Protein AF-A0A1G6T1I1-F1 (afdb_monomer_lite)

Sequence (77 aa):
MLAKTMERMAYSATPRNLEALRWRMSAATLQTLREISERVIDELDAPRLQDLDPPMFMGIPIEIGELRDGQVELVTL

pLDDT: mean 85.25, std 9.33, range [57.72, 95.94]

Radius of gyration: 11.71 Å; chains: 1; bounding box: 29×24×27 Å

Secondary structure (DSSP, 8-state):
-HHHHHHHHHHHS-GGGGGGEEEEE-HHHHHHHHHHHHH-TT-TTSPPEE--SS-EETTEEEEE-SPPTT-EEEEE-

Foldseek 3Di:
DLQVVVVVVVVVPDPPQLVQKEKEDAPLQVVVLVVVQVVPVPDPPRFHWDVDVQIDTPSHGYDHDPDDRSDMDIDGD

Structure (mmCIF, N/CA/C/O backbone):
data_AF-A0A1G6T1I1-F1
#
_entry.id   AF-A0A1G6T1I1-F1
#
loop_
_atom_site.group_PDB
_atom_site.id
_atom_site.type_symbol
_atom_site.label_atom_id
_atom_site.label_alt_id
_atom_site.label_comp_id
_atom_site.label_asym_id
_atom_site.label_entity_id
_atom_site.label_seq_id
_atom_site.pdbx_PDB_ins_code
_atom_site.Cartn_x
_atom_site.Cartn_y
_atom_site.Cartn_z
_atom_site.occupancy
_atom_site.B_iso_or_equiv
_atom_site.auth_seq_id
_atom_site.auth_comp_id
_atom_site.auth_asym_id
_atom_site.auth_atom_id
_atom_site.pdbx_PDB_model_num
ATOM 1 N N . MET A 1 1 ? 12.114 -0.118 4.072 1.00 80.00 1 MET A N 1
ATOM 2 C CA . MET A 1 1 ? 11.681 -1.537 4.066 1.00 80.00 1 MET A CA 1
ATOM 3 C C . MET A 1 1 ? 10.185 -1.678 3.786 1.00 80.00 1 MET A C 1
ATOM 5 O O . MET A 1 1 ? 9.853 -2.492 2.942 1.00 80.00 1 MET A O 1
ATOM 9 N N . LEU A 1 2 ? 9.314 -0.848 4.380 1.00 86.12 2 LEU A N 1
ATOM 10 C CA . LEU A 1 2 ? 7.855 -0.863 4.165 1.00 86.12 2 LEU A CA 1
ATOM 11 C C . LEU A 1 2 ? 7.411 -0.821 2.687 1.00 86.12 2 LEU A C 1
ATOM 13 O O . LEU A 1 2 ? 6.762 -1.755 2.230 1.00 86.12 2 LEU A O 1
ATOM 17 N N . ALA A 1 3 ? 7.821 0.204 1.927 1.00 86.06 3 ALA A N 1
ATOM 18 C CA . ALA A 1 3 ? 7.443 0.359 0.515 1.00 86.06 3 ALA A CA 1
ATOM 19 C C . ALA A 1 3 ? 7.831 -0.859 -0.349 1.00 86.06 3 ALA A C 1
ATOM 21 O O . ALA A 1 3 ? 7.024 -1.330 -1.141 1.00 86.06 3 ALA A O 1
ATOM 22 N N . LYS A 1 4 ? 9.023 -1.437 -0.126 1.00 87.12 4 LYS A N 1
ATOM 23 C CA . LYS A 1 4 ? 9.473 -2.667 -0.807 1.00 87.12 4 LYS A CA 1
ATOM 24 C C . LYS A 1 4 ? 8.625 -3.887 -0.436 1.00 87.12 4 LYS A C 1
ATOM 26 O O . LYS A 1 4 ? 8.365 -4.736 -1.280 1.00 87.12 4 LYS A O 1
ATOM 31 N N . THR A 1 5 ? 8.199 -4.006 0.821 1.00 89.19 5 THR A N 1
ATOM 32 C CA . THR A 1 5 ? 7.297 -5.090 1.242 1.00 89.19 5 THR A CA 1
ATOM 33 C C . THR A 1 5 ? 5.947 -4.971 0.543 1.00 89.19 5 THR A C 1
ATOM 35 O O . THR A 1 5 ? 5.465 -5.954 -0.015 1.00 89.19 5 THR A O 1
ATOM 38 N N . MET A 1 6 ? 5.373 -3.767 0.520 1.00 90.88 6 MET A N 1
ATOM 39 C CA . MET A 1 6 ? 4.106 -3.496 -0.158 1.00 90.88 6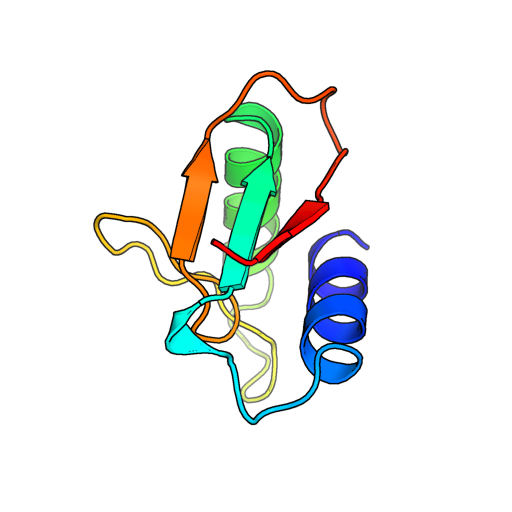 MET A CA 1
ATOM 40 C C . MET A 1 6 ? 4.205 -3.737 -1.665 1.00 90.88 6 MET A C 1
ATOM 42 O O . MET A 1 6 ? 3.356 -4.402 -2.243 1.00 90.88 6 MET A O 1
ATOM 46 N N . GLU A 1 7 ? 5.276 -3.278 -2.305 1.00 88.94 7 GLU A N 1
ATOM 47 C CA . GLU A 1 7 ? 5.545 -3.546 -3.717 1.00 88.94 7 GLU A CA 1
ATOM 48 C C . GLU A 1 7 ? 5.561 -5.055 -4.016 1.00 88.94 7 GLU A C 1
ATOM 50 O O . GLU A 1 7 ? 4.861 -5.524 -4.915 1.00 88.94 7 GLU A O 1
ATOM 55 N N . ARG A 1 8 ? 6.288 -5.846 -3.214 1.00 88.69 8 ARG A N 1
ATOM 56 C CA . ARG A 1 8 ? 6.314 -7.311 -3.364 1.00 88.69 8 ARG A CA 1
ATOM 57 C C . ARG A 1 8 ? 4.932 -7.940 -3.189 1.00 88.69 8 ARG A C 1
ATOM 59 O O . ARG A 1 8 ? 4.597 -8.863 -3.926 1.00 88.69 8 ARG A O 1
ATOM 66 N N . MET A 1 9 ? 4.137 -7.452 -2.236 1.00 90.06 9 MET A N 1
ATOM 67 C CA . MET A 1 9 ? 2.762 -7.912 -2.025 1.00 90.06 9 MET A CA 1
ATOM 68 C C . MET A 1 9 ? 1.870 -7.584 -3.233 1.00 90.06 9 MET A C 1
ATOM 70 O O . MET A 1 9 ? 1.169 -8.472 -3.712 1.00 90.06 9 MET A O 1
ATOM 74 N N . ALA A 1 10 ? 1.956 -6.367 -3.779 1.00 87.88 10 ALA A N 1
ATOM 75 C CA . ALA A 1 10 ? 1.218 -5.961 -4.977 1.00 87.88 10 ALA A CA 1
ATOM 76 C C . ALA A 1 10 ? 1.553 -6.841 -6.186 1.00 87.88 10 ALA A C 1
ATOM 78 O O . ALA A 1 10 ? 0.643 -7.347 -6.832 1.00 87.88 10 ALA A O 1
ATOM 79 N N . TYR A 1 11 ? 2.837 -7.094 -6.459 1.00 86.56 11 TYR A N 1
ATOM 80 C CA . TYR A 1 11 ? 3.232 -7.969 -7.570 1.00 86.56 11 TYR A CA 1
ATOM 81 C C . TYR A 1 11 ? 2.826 -9.434 -7.372 1.00 86.56 11 TYR A C 1
ATOM 83 O O . TYR A 1 11 ? 2.653 -10.160 -8.350 1.00 86.56 11 TYR A O 1
ATOM 91 N N . SER A 1 12 ? 2.681 -9.886 -6.122 1.00 86.94 12 SER A N 1
ATOM 92 C CA . SER A 1 12 ? 2.182 -11.233 -5.824 1.00 86.94 12 SER A CA 1
ATOM 93 C C . SER A 1 12 ? 0.662 -11.363 -5.967 1.00 86.94 12 SER A C 1
ATOM 95 O O . SER A 1 12 ? 0.160 -12.470 -6.164 1.00 86.94 12 SER A O 1
ATOM 97 N N . ALA A 1 13 ? -0.074 -10.249 -5.903 1.00 78.31 13 ALA A N 1
ATOM 98 C CA . ALA A 1 13 ? -1.505 -10.229 -6.153 1.00 78.31 13 ALA A CA 1
ATOM 99 C C . ALA A 1 13 ? -1.762 -10.273 -7.667 1.00 78.31 13 ALA A C 1
ATOM 101 O O . ALA A 1 13 ? -1.206 -9.5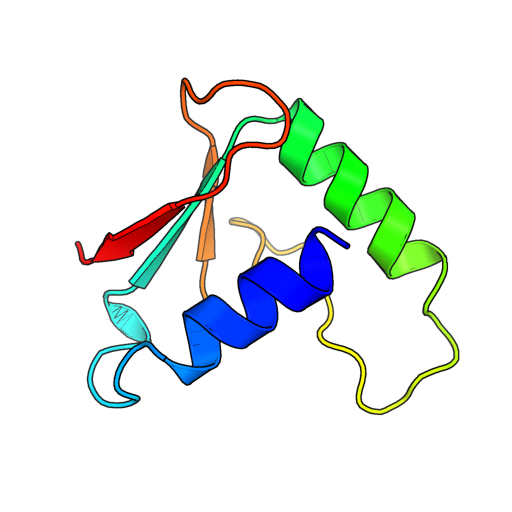05 -8.448 1.00 78.31 13 ALA A O 1
ATOM 102 N N . THR A 1 14 ? -2.582 -11.224 -8.115 1.00 65.94 14 THR A N 1
ATOM 103 C CA . THR A 1 14 ? -2.814 -11.461 -9.545 1.00 65.94 14 THR A CA 1
ATOM 104 C C . THR A 1 14 ? -3.413 -10.211 -10.218 1.00 65.94 14 THR A C 1
ATOM 106 O O . THR A 1 14 ? -4.408 -9.683 -9.720 1.00 65.94 14 THR A O 1
ATOM 109 N N . PRO A 1 15 ? -2.905 -9.762 -11.385 1.00 62.72 15 PRO A N 1
ATOM 110 C CA . PRO A 1 15 ? -3.285 -8.480 -11.998 1.00 62.72 15 PRO A CA 1
ATOM 111 C C . PRO A 1 15 ? -4.748 -8.373 -12.461 1.00 62.72 15 PRO A C 1
ATOM 113 O O . PRO A 1 15 ? -5.179 -7.303 -12.877 1.00 62.72 15 PRO A O 1
ATOM 116 N N . ARG A 1 16 ? -5.540 -9.453 -12.393 1.00 65.44 16 ARG A N 1
ATOM 117 C CA . ARG A 1 16 ? -6.950 -9.443 -12.817 1.00 65.44 16 ARG A CA 1
ATOM 118 C C . ARG A 1 16 ? -7.895 -8.706 -11.863 1.00 65.44 16 ARG A C 1
ATOM 120 O O . ARG A 1 16 ? -8.990 -8.383 -12.299 1.00 65.44 16 ARG A O 1
ATOM 127 N N . ASN A 1 17 ? -7.480 -8.407 -10.627 1.00 69.75 17 ASN A N 1
ATOM 128 C CA . ASN A 1 17 ? -8.368 -7.850 -9.596 1.00 69.75 17 ASN A CA 1
ATOM 129 C C . ASN A 1 17 ? -7.847 -6.557 -8.945 1.00 69.75 17 ASN A C 1
ATOM 131 O O . ASN A 1 17 ? -8.268 -6.246 -7.836 1.00 69.75 17 ASN A O 1
ATOM 135 N N . LEU A 1 18 ? -6.957 -5.792 -9.593 1.00 73.31 18 LEU A N 1
ATOM 136 C CA . LEU A 1 18 ? -6.405 -4.557 -9.000 1.00 73.31 18 LEU A CA 1
ATOM 137 C C . LEU A 1 18 ? -7.499 -3.590 -8.506 1.00 73.31 18 LEU A C 1
ATOM 139 O O . LEU A 1 18 ? -7.345 -2.984 -7.452 1.00 73.31 18 LEU A O 1
ATOM 143 N N . GLU A 1 19 ? -8.634 -3.516 -9.207 1.00 79.88 19 GLU A N 1
ATOM 144 C CA . GLU A 1 19 ? -9.783 -2.680 -8.823 1.00 79.88 19 GLU A CA 1
ATOM 145 C C . GLU A 1 19 ? -10.458 -3.121 -7.511 1.00 79.88 19 GLU A C 1
ATOM 147 O O . GLU A 1 19 ? -11.009 -2.289 -6.784 1.00 79.88 19 GLU A O 1
ATOM 152 N N . ALA A 1 20 ? -10.382 -4.411 -7.176 1.00 87.38 20 ALA A N 1
ATOM 153 C CA . ALA A 1 20 ? -10.930 -4.983 -5.948 1.00 87.38 20 ALA A CA 1
ATOM 154 C C . ALA A 1 20 ? -9.927 -4.969 -4.783 1.00 87.38 20 ALA A C 1
ATOM 156 O O . ALA A 1 20 ? -10.306 -5.270 -3.655 1.00 87.38 20 ALA A O 1
ATOM 157 N N . LEU A 1 21 ? -8.657 -4.626 -5.022 1.00 91.44 21 LEU A N 1
ATOM 158 C CA . LEU A 1 21 ? -7.636 -4.612 -3.978 1.00 91.44 21 LEU A CA 1
ATOM 159 C C . LEU A 1 21 ? -7.661 -3.320 -3.167 1.00 91.44 21 LEU A C 1
ATOM 161 O O . LEU A 1 21 ? -7.865 -2.233 -3.708 1.00 91.44 21 LEU A O 1
ATOM 165 N N . ARG A 1 22 ? -7.379 -3.429 -1.871 1.00 93.25 22 ARG A N 1
ATOM 166 C CA . ARG A 1 22 ? -7.166 -2.298 -0.965 1.00 93.25 22 ARG A CA 1
ATOM 167 C C . ARG A 1 22 ? -5.970 -2.570 -0.067 1.00 93.25 22 ARG A C 1
ATOM 169 O O . ARG A 1 22 ? -5.821 -3.670 0.466 1.00 93.25 22 ARG A O 1
ATOM 176 N N . TRP A 1 23 ? -5.125 -1.565 0.122 1.00 94.69 23 TRP A N 1
ATOM 177 C CA . TRP A 1 23 ? -4.153 -1.570 1.208 1.00 94.69 23 TRP A CA 1
ATOM 178 C C . TRP A 1 23 ? -4.859 -1.207 2.501 1.00 94.69 23 TRP A C 1
ATOM 180 O O . TRP A 1 23 ? -5.565 -0.207 2.537 1.00 94.69 23 TRP A O 1
ATOM 190 N N . ARG A 1 24 ? -4.623 -1.950 3.577 1.00 95.44 24 ARG A N 1
ATOM 191 C CA . ARG A 1 24 ? -5.125 -1.609 4.908 1.00 95.44 24 ARG A CA 1
ATOM 192 C C . ARG A 1 24 ? -3.958 -1.376 5.856 1.00 95.44 24 ARG A C 1
ATOM 194 O O . ARG A 1 24 ? -3.066 -2.220 5.951 1.00 95.44 24 ARG A O 1
ATOM 201 N N . MET A 1 25 ? -3.941 -0.232 6.537 1.00 95.50 25 MET A N 1
ATOM 202 C CA . MET A 1 25 ? -2.876 0.127 7.486 1.00 95.50 25 MET A CA 1
ATOM 203 C C . MET A 1 25 ? -3.333 1.173 8.511 1.00 95.50 25 MET A C 1
ATOM 205 O O . MET A 1 25 ? -4.399 1.769 8.364 1.00 95.50 25 MET A O 1
ATOM 209 N N . SER A 1 26 ? -2.522 1.417 9.545 1.00 95.94 26 SER A N 1
ATOM 210 C CA . SER A 1 26 ? -2.754 2.524 10.484 1.00 95.94 26 SER A CA 1
ATOM 211 C C . SER A 1 26 ? -2.373 3.881 9.873 1.00 95.94 26 SER A C 1
ATOM 213 O O . SER A 1 26 ? -1.541 3.962 8.965 1.00 95.94 26 SER A O 1
ATOM 215 N N . ALA A 1 27 ? -2.921 4.974 10.414 1.00 93.69 27 ALA A N 1
ATOM 216 C CA . ALA A 1 27 ? -2.554 6.333 9.998 1.00 93.69 27 ALA A CA 1
ATOM 217 C C . ALA A 1 27 ? -1.059 6.638 10.213 1.00 93.69 27 ALA A C 1
ATOM 219 O O . ALA A 1 27 ? -0.430 7.269 9.365 1.00 93.69 27 ALA A O 1
ATOM 220 N N . ALA A 1 28 ? -0.463 6.140 11.302 1.00 94.31 28 ALA A N 1
ATOM 221 C CA . ALA A 1 28 ? 0.970 6.293 11.560 1.00 94.31 28 ALA A CA 1
ATOM 222 C C . ALA A 1 28 ? 1.827 5.535 10.529 1.00 94.31 28 ALA A C 1
ATOM 224 O O . ALA A 1 28 ? 2.885 6.009 10.105 1.00 94.31 28 ALA A O 1
ATOM 225 N N . THR A 1 29 ? 1.344 4.381 10.062 1.00 94.25 29 THR A N 1
ATOM 226 C CA . THR A 1 29 ? 2.005 3.611 9.000 1.00 94.25 29 THR A CA 1
ATOM 227 C C . THR A 1 29 ? 1.939 4.342 7.656 1.00 94.25 29 THR A C 1
ATOM 229 O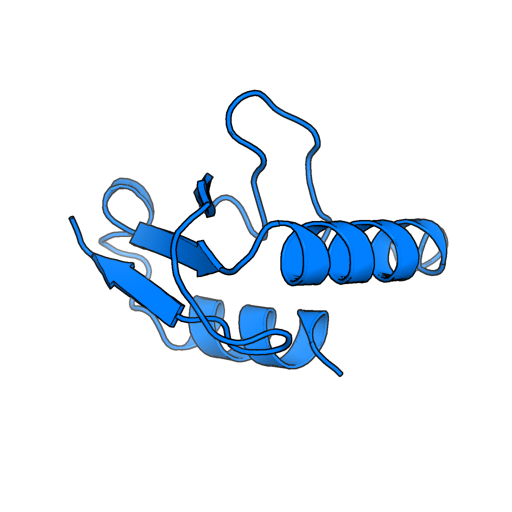 O . THR A 1 29 ? 2.949 4.401 6.953 1.00 94.25 29 THR A O 1
ATOM 232 N N . LEU A 1 30 ? 0.806 4.978 7.330 1.00 93.38 30 LEU A N 1
ATOM 233 C CA . LEU A 1 30 ? 0.693 5.842 6.147 1.00 93.38 30 LEU A CA 1
ATOM 234 C C . LEU A 1 30 ? 1.650 7.041 6.229 1.00 93.38 30 LEU A C 1
ATOM 236 O O . LEU A 1 30 ? 2.325 7.353 5.250 1.00 93.38 30 LEU A O 1
ATOM 240 N N . GLN A 1 31 ? 1.757 7.686 7.393 1.00 92.44 31 GLN A N 1
ATOM 241 C CA . GLN A 1 31 ? 2.692 8.797 7.590 1.00 92.44 31 GLN A CA 1
ATOM 242 C C . GLN A 1 31 ? 4.150 8.360 7.370 1.00 92.44 31 GLN A C 1
ATOM 244 O O . GLN A 1 31 ? 4.903 9.023 6.663 1.00 92.44 31 GLN A O 1
ATOM 249 N N . THR A 1 32 ? 4.521 7.182 7.876 1.00 91.00 32 THR A N 1
ATOM 250 C CA . THR A 1 32 ? 5.846 6.591 7.627 1.00 91.00 32 THR A CA 1
ATOM 251 C C . THR A 1 32 ? 6.085 6.354 6.129 1.00 91.00 32 THR A C 1
ATOM 253 O O . THR A 1 32 ? 7.183 6.580 5.620 1.00 91.00 32 THR A O 1
ATOM 256 N N . LEU A 1 33 ? 5.063 5.900 5.396 1.00 90.00 33 LEU A N 1
ATOM 257 C CA . LEU A 1 33 ? 5.144 5.686 3.949 1.00 90.00 33 LEU A CA 1
ATOM 258 C C . LEU A 1 33 ? 5.317 7.003 3.171 1.00 90.00 33 LEU A C 1
ATOM 260 O O . LEU A 1 33 ? 6.082 7.025 2.203 1.00 90.00 33 LEU A O 1
ATOM 264 N N . ARG A 1 34 ? 4.666 8.092 3.606 1.00 89.56 34 ARG A N 1
ATOM 265 C CA . ARG A 1 34 ? 4.851 9.448 3.052 1.00 89.56 34 ARG A CA 1
ATOM 266 C C . ARG A 1 34 ? 6.296 9.910 3.181 1.00 89.56 34 ARG A C 1
ATOM 268 O O . ARG A 1 34 ? 6.932 10.194 2.172 1.00 89.56 34 ARG A O 1
ATOM 275 N N . GLU A 1 35 ? 6.845 9.856 4.390 1.00 88.69 35 GLU A N 1
ATOM 276 C CA . GLU A 1 35 ? 8.229 10.263 4.670 1.00 88.69 35 GLU A CA 1
ATOM 277 C C . GLU A 1 35 ? 9.256 9.450 3.871 1.00 88.69 35 GLU A C 1
ATOM 279 O O . GLU A 1 35 ? 10.278 9.974 3.429 1.00 88.69 35 GLU A O 1
ATOM 284 N N . ILE A 1 36 ? 8.999 8.153 3.665 1.00 84.00 36 ILE A N 1
ATOM 285 C CA . ILE A 1 36 ? 9.842 7.314 2.805 1.00 84.00 36 ILE A CA 1
ATOM 286 C C . ILE A 1 36 ? 9.738 7.773 1.348 1.00 84.00 36 ILE A C 1
ATOM 288 O O . ILE A 1 36 ? 10.763 7.888 0.684 1.00 84.00 36 ILE A O 1
ATOM 292 N N . SER A 1 37 ? 8.530 8.043 0.854 1.00 80.69 37 SER A N 1
ATOM 293 C CA . SER A 1 37 ? 8.297 8.437 -0.542 1.00 80.69 37 SER A CA 1
ATOM 294 C C . SER A 1 37 ? 8.937 9.792 -0.870 1.00 80.69 37 SER A C 1
ATOM 296 O O . SER A 1 37 ? 9.560 9.936 -1.919 1.00 80.69 37 SER A O 1
ATOM 298 N N . GLU A 1 38 ? 8.879 10.753 0.054 1.00 79.81 38 GLU A N 1
ATOM 299 C CA . GLU A 1 38 ? 9.545 12.061 -0.062 1.00 79.81 38 GLU A CA 1
ATOM 300 C C . GLU A 1 38 ? 11.078 11.965 -0.075 1.00 79.81 38 GLU A C 1
ATOM 302 O O . GLU A 1 38 ? 11.760 12.855 -0.570 1.00 79.81 38 GLU A O 1
ATOM 307 N N . ARG A 1 39 ? 11.657 10.885 0.454 1.00 76.38 39 ARG A N 1
ATOM 308 C CA . ARG A 1 39 ? 13.114 10.676 0.456 1.00 76.38 39 ARG A CA 1
ATOM 309 C C . ARG A 1 39 ? 13.633 9.985 -0.803 1.00 76.38 39 ARG A C 1
ATOM 311 O O . ARG A 1 39 ? 14.841 9.959 -1.008 1.00 76.38 39 ARG A O 1
ATOM 318 N N . VAL A 1 40 ? 12.746 9.425 -1.627 1.00 69.69 40 VAL A N 1
ATOM 319 C CA . VAL A 1 40 ? 13.076 8.608 -2.812 1.00 69.69 40 VAL A CA 1
ATOM 320 C C . VAL A 1 40 ? 12.792 9.382 -4.116 1.00 69.69 40 VAL A C 1
ATOM 322 O O . VAL A 1 40 ? 12.620 8.802 -5.183 1.00 69.69 40 VAL A O 1
ATOM 325 N N . ILE A 1 41 ? 12.767 10.720 -4.054 1.00 57.72 41 ILE A N 1
ATOM 326 C CA . ILE A 1 41 ? 12.390 11.614 -5.171 1.00 57.72 41 ILE A CA 1
ATOM 327 C C . ILE A 1 41 ? 13.188 11.341 -6.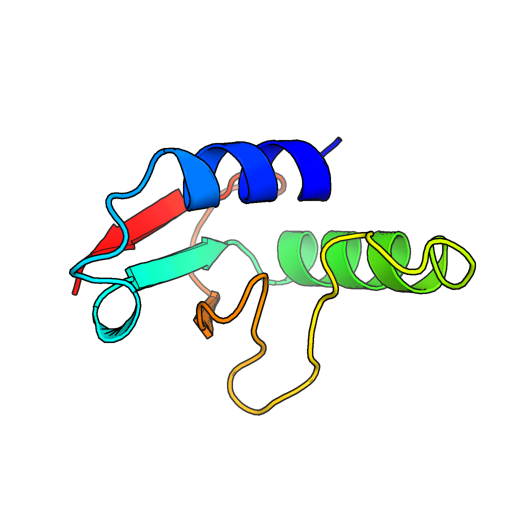467 1.00 57.72 41 ILE A C 1
ATOM 329 O O . ILE A 1 41 ? 12.632 11.513 -7.557 1.00 57.72 41 ILE A O 1
ATOM 333 N N . ASP A 1 42 ? 14.419 10.833 -6.358 1.00 63.84 42 ASP A N 1
ATOM 334 C CA . ASP A 1 42 ? 15.357 10.665 -7.478 1.00 63.84 42 ASP A CA 1
ATOM 335 C C . ASP A 1 42 ? 15.286 9.308 -8.210 1.00 63.84 42 ASP A C 1
ATOM 337 O O . ASP A 1 42 ? 15.941 9.133 -9.239 1.00 63.84 42 ASP A O 1
ATOM 341 N N . GLU A 1 43 ? 14.485 8.344 -7.744 1.00 70.62 43 GLU A N 1
ATOM 342 C CA . GLU A 1 43 ? 14.298 7.069 -8.451 1.00 70.62 43 GLU A CA 1
ATOM 343 C C . GLU A 1 43 ? 13.061 7.146 -9.368 1.00 70.62 43 GLU A C 1
ATOM 345 O O . GLU A 1 43 ? 11.914 7.257 -8.917 1.00 70.62 43 GLU A O 1
ATOM 350 N N . LEU A 1 44 ? 13.295 7.112 -10.687 1.00 62.75 44 LEU A N 1
ATOM 351 C CA . LEU A 1 44 ? 12.240 7.144 -11.714 1.00 62.75 44 LEU A CA 1
ATOM 352 C C . LEU A 1 44 ? 11.296 5.935 -11.618 1.00 62.75 44 LEU A C 1
ATOM 354 O O . LEU A 1 44 ? 10.099 6.088 -11.847 1.00 62.75 44 LEU A O 1
ATOM 358 N N . ASP A 1 45 ? 11.823 4.778 -11.215 1.00 69.31 45 ASP A N 1
ATOM 359 C CA . ASP A 1 45 ? 11.087 3.509 -11.155 1.00 69.31 45 ASP A CA 1
ATOM 360 C C . ASP A 1 45 ? 10.599 3.146 -9.744 1.00 69.31 45 ASP A C 1
ATOM 362 O O . ASP A 1 45 ? 10.022 2.077 -9.540 1.00 69.31 45 ASP A O 1
ATOM 366 N N . ALA A 1 46 ? 10.826 4.006 -8.746 1.00 70.06 46 ALA A N 1
ATOM 367 C CA . ALA A 1 46 ? 10.401 3.699 -7.389 1.00 70.06 46 ALA A CA 1
ATOM 368 C C . ALA A 1 46 ? 8.867 3.744 -7.261 1.00 70.06 46 ALA A C 1
ATOM 370 O O . ALA A 1 46 ? 8.230 4.679 -7.759 1.00 70.06 46 ALA A O 1
ATOM 371 N N . PRO A 1 47 ? 8.256 2.785 -6.543 1.00 75.31 47 PRO A N 1
ATOM 372 C CA . PRO A 1 47 ? 6.824 2.788 -6.287 1.00 75.31 47 PRO A CA 1
ATOM 373 C C . PRO A 1 47 ? 6.442 4.020 -5.455 1.00 75.31 47 PRO A C 1
ATOM 375 O O . PRO A 1 47 ? 6.920 4.200 -4.333 1.00 75.31 47 PRO A O 1
ATOM 378 N N . ARG A 1 48 ? 5.582 4.883 -6.011 1.00 81.25 48 ARG A N 1
ATOM 379 C CA . ARG A 1 48 ? 5.207 6.163 -5.391 1.00 81.25 48 ARG A CA 1
ATOM 380 C C . ARG A 1 48 ? 3.872 6.075 -4.668 1.00 81.25 48 ARG A C 1
ATOM 382 O O . ARG A 1 48 ? 2.906 5.495 -5.172 1.00 81.25 48 ARG A O 1
ATOM 389 N N . LEU A 1 49 ? 3.828 6.711 -3.502 1.00 88.62 49 LEU A N 1
ATOM 390 C CA . LEU A 1 49 ? 2.580 7.109 -2.874 1.00 88.62 49 LEU A CA 1
ATOM 391 C C . LEU A 1 49 ? 1.987 8.290 -3.653 1.00 88.62 49 LEU A C 1
ATOM 393 O O . LEU A 1 49 ? 2.676 9.265 -3.943 1.00 88.62 49 LEU A O 1
ATOM 397 N N . GLN A 1 50 ? 0.709 8.183 -3.989 1.00 88.94 50 GLN A N 1
ATOM 398 C CA . GLN A 1 50 ? -0.083 9.241 -4.594 1.00 88.94 50 GLN A CA 1
ATOM 399 C C . GLN A 1 50 ? -1.005 9.803 -3.512 1.00 88.94 50 GLN A C 1
ATOM 401 O O . GLN A 1 50 ? -1.866 9.082 -2.999 1.00 88.94 50 GLN A O 1
ATOM 406 N N . ASP A 1 51 ? -0.828 11.079 -3.166 1.00 82.56 51 ASP A N 1
ATOM 407 C CA . ASP A 1 51 ? -1.715 11.804 -2.249 1.00 82.56 51 ASP A CA 1
ATOM 408 C C . ASP A 1 51 ? -3.013 12.206 -2.970 1.00 82.56 51 ASP A C 1
ATOM 410 O O . ASP A 1 51 ? -3.263 13.367 -3.289 1.00 82.56 51 ASP A O 1
ATOM 414 N N . LEU A 1 52 ? -3.821 11.190 -3.271 1.00 85.00 52 LEU A N 1
ATOM 415 C CA . LEU A 1 52 ? -5.203 11.304 -3.727 1.00 85.00 52 LEU A CA 1
ATOM 416 C C . LEU A 1 52 ? -6.158 11.161 -2.532 1.00 85.00 52 LEU A C 1
ATOM 418 O O . LEU A 1 52 ? -5.731 10.859 -1.416 1.00 85.00 52 LEU A O 1
ATOM 422 N N . ASP A 1 53 ? -7.453 11.361 -2.768 1.00 84.88 53 ASP A N 1
ATOM 423 C CA . ASP A 1 53 ? -8.510 11.046 -1.805 1.00 84.88 53 ASP A CA 1
ATOM 424 C C . ASP A 1 53 ? -9.407 9.932 -2.386 1.00 84.88 53 ASP A C 1
ATOM 426 O O . ASP A 1 53 ? -10.229 10.220 -3.262 1.00 84.88 53 ASP A O 1
ATOM 430 N N . PRO A 1 54 ? -9.222 8.651 -1.994 1.00 86.75 54 PRO A N 1
ATOM 431 C CA . PRO A 1 54 ? -8.277 8.143 -0.989 1.00 86.75 54 PRO A CA 1
ATOM 432 C C . PRO A 1 54 ? -6.821 8.031 -1.502 1.00 86.75 54 PRO A C 1
ATOM 434 O O . PRO A 1 54 ? -6.613 7.880 -2.710 1.00 86.75 54 PRO A O 1
ATOM 437 N N . PRO A 1 55 ? -5.801 8.033 -0.613 1.00 92.19 55 PRO A N 1
ATOM 438 C CA . PRO A 1 55 ? -4.400 7.870 -1.006 1.00 92.19 55 PRO A CA 1
ATOM 439 C C . PRO A 1 55 ? -4.169 6.542 -1.728 1.00 92.19 55 PRO A C 1
ATOM 441 O O . PRO A 1 55 ? -4.824 5.548 -1.420 1.00 92.19 55 PRO A O 1
ATOM 444 N N . MET A 1 56 ? -3.220 6.487 -2.662 1.00 93.19 56 MET A N 1
ATOM 445 C CA . MET A 1 56 ? -2.962 5.277 -3.454 1.00 93.19 56 MET A CA 1
ATOM 446 C C . MET A 1 56 ? -1.483 4.904 -3.464 1.00 93.19 56 MET A C 1
ATOM 448 O O . MET A 1 56 ? -0.617 5.762 -3.596 1.00 93.19 56 MET A O 1
ATOM 452 N N . PHE A 1 57 ? -1.181 3.609 -3.408 1.00 91.31 57 PHE A N 1
ATOM 453 C CA . PHE A 1 57 ? 0.175 3.086 -3.579 1.00 91.31 57 PHE A CA 1
ATOM 454 C C . PHE A 1 57 ? 0.162 1.979 -4.631 1.00 91.31 57 PHE A C 1
ATOM 456 O O . PHE A 1 57 ? -0.629 1.041 -4.528 1.00 91.31 57 PHE A O 1
ATOM 463 N N . MET A 1 58 ? 1.018 2.087 -5.654 1.00 88.50 58 MET A N 1
ATOM 464 C CA . MET A 1 58 ? 1.052 1.145 -6.790 1.00 88.50 58 MET A CA 1
ATOM 465 C C . MET A 1 58 ? -0.295 1.006 -7.528 1.00 88.50 58 MET A C 1
ATOM 467 O O . MET A 1 58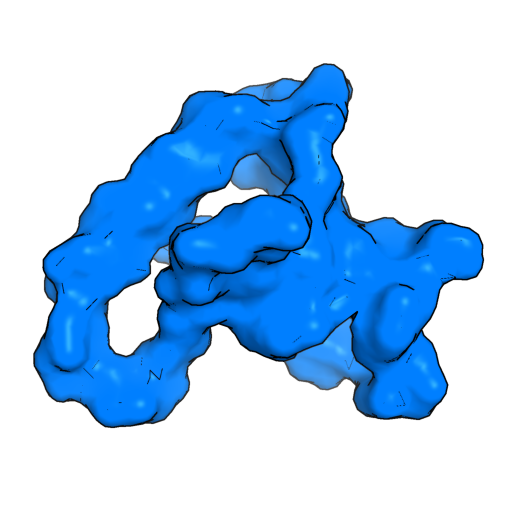 ? -0.642 -0.066 -8.012 1.00 88.50 58 MET A O 1
ATOM 471 N N . GLY A 1 59 ? -1.082 2.086 -7.594 1.00 87.62 59 GLY A N 1
ATOM 472 C CA . GLY A 1 59 ? -2.406 2.064 -8.229 1.00 87.62 59 GLY A CA 1
ATOM 473 C C . GLY A 1 59 ? -3.502 1.390 -7.394 1.00 87.62 59 GLY A C 1
ATOM 474 O O . GLY A 1 59 ? -4.615 1.229 -7.882 1.00 87.62 59 GLY A O 1
ATOM 475 N N . ILE A 1 60 ? -3.214 1.025 -6.141 1.00 91.19 60 ILE A N 1
ATOM 476 C CA . ILE A 1 60 ? -4.158 0.386 -5.219 1.00 91.19 60 ILE A CA 1
ATOM 477 C C . ILE A 1 60 ? -4.534 1.397 -4.120 1.00 91.19 60 ILE A C 1
ATOM 479 O O . ILE A 1 60 ? -3.626 1.965 -3.498 1.00 91.19 60 ILE A O 1
ATOM 483 N N . PRO A 1 61 ? -5.833 1.643 -3.860 1.00 93.69 61 PRO A N 1
ATOM 484 C CA . PRO A 1 61 ? -6.271 2.559 -2.807 1.00 93.69 61 PRO A CA 1
ATOM 485 C C . PRO A 1 61 ? -5.879 2.096 -1.402 1.00 93.69 61 PRO A C 1
ATOM 487 O O . PRO A 1 61 ? -5.850 0.897 -1.118 1.00 93.69 61 PRO A O 1
ATOM 490 N N . ILE A 1 62 ? -5.604 3.056 -0.521 1.00 94.81 62 ILE A N 1
ATOM 491 C CA . ILE A 1 62 ? -5.264 2.851 0.886 1.00 94.81 62 ILE A CA 1
ATOM 492 C C . ILE A 1 62 ? -6.471 3.181 1.761 1.00 94.81 62 ILE A C 1
ATOM 494 O O . ILE A 1 62 ? -7.006 4.286 1.726 1.00 94.81 62 ILE A O 1
ATOM 498 N N . GLU A 1 63 ? -6.843 2.227 2.603 1.00 94.56 63 GLU A N 1
ATOM 499 C CA . GLU A 1 63 ? -7.847 2.355 3.646 1.00 94.56 63 GLU A CA 1
ATOM 500 C C . GLU A 1 63 ? -7.175 2.377 5.020 1.00 94.56 63 GLU A C 1
ATOM 502 O O . GLU A 1 63 ? -6.338 1.533 5.364 1.00 94.56 63 GLU A O 1
ATOM 507 N N . ILE A 1 64 ? -7.561 3.360 5.829 1.00 93.25 64 ILE A N 1
ATOM 508 C CA . ILE A 1 64 ? -7.078 3.483 7.200 1.00 93.25 64 ILE A CA 1
ATOM 509 C C . ILE A 1 64 ? -7.954 2.631 8.108 1.00 93.25 64 ILE A C 1
ATOM 511 O O . ILE A 1 64 ? -9.175 2.765 8.116 1.00 93.25 64 ILE A O 1
ATOM 515 N N . GLY A 1 65 ? -7.323 1.759 8.890 1.00 89.50 65 GLY A N 1
ATOM 516 C CA . GLY A 1 65 ? -8.017 0.891 9.832 1.00 89.50 65 GLY A CA 1
ATOM 517 C C . GLY A 1 65 ? -7.226 0.638 11.109 1.00 89.50 65 GLY A C 1
ATOM 518 O O . GLY A 1 65 ? -6.093 1.090 11.270 1.00 89.50 65 GLY A O 1
ATOM 519 N N . GLU A 1 66 ? -7.834 -0.124 12.016 1.00 89.00 66 GLU A N 1
ATOM 520 C CA . GLU A 1 66 ? -7.247 -0.511 13.306 1.00 89.00 66 GLU A CA 1
ATOM 521 C C . GLU A 1 66 ? -6.200 -1.630 13.151 1.00 89.00 66 GLU A C 1
ATOM 523 O O . GLU A 1 66 ? -6.412 -2.770 13.559 1.00 89.00 66 GLU A O 1
ATOM 528 N N . LEU A 1 67 ? -5.071 -1.321 12.511 1.00 90.44 67 LEU A N 1
ATOM 529 C CA . LEU A 1 67 ? -3.898 -2.197 12.466 1.00 90.44 67 LEU A CA 1
ATOM 530 C C . LEU A 1 67 ? -2.824 -1.697 13.428 1.00 90.44 67 LEU A C 1
ATOM 532 O O . LEU A 1 67 ? -2.780 -0.519 13.782 1.00 90.44 67 LEU A O 1
ATOM 536 N N . ARG A 1 68 ? -1.930 -2.603 13.835 1.00 89.75 68 ARG A N 1
ATOM 537 C CA . ARG A 1 68 ? -0.735 -2.226 14.596 1.00 89.75 68 ARG A CA 1
ATOM 538 C C . ARG A 1 68 ? 0.187 -1.375 13.729 1.00 89.75 68 ARG A 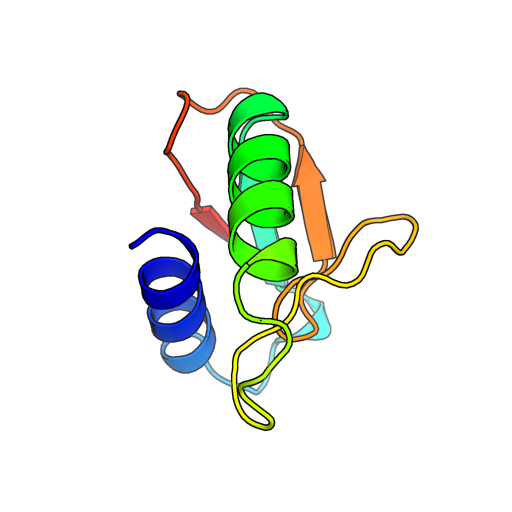C 1
ATOM 540 O O . ARG A 1 68 ? 0.274 -1.581 12.520 1.00 89.75 68 ARG A O 1
ATOM 547 N N . ASP A 1 69 ? 0.921 -0.465 14.351 1.00 86.75 69 ASP A N 1
ATOM 548 C CA . ASP A 1 69 ? 1.872 0.369 13.623 1.00 86.75 69 ASP A CA 1
ATOM 549 C C . ASP A 1 69 ? 2.958 -0.475 12.947 1.00 86.75 69 ASP A C 1
ATOM 551 O O . ASP A 1 69 ? 3.531 -1.392 13.540 1.00 86.75 69 ASP A O 1
ATOM 555 N N . GLY A 1 70 ? 3.205 -0.181 11.670 1.00 85.31 70 GLY A N 1
ATOM 556 C CA . GLY A 1 70 ? 4.097 -0.949 10.805 1.00 85.31 70 GLY A CA 1
ATOM 557 C C . GLY A 1 70 ? 3.463 -2.196 10.177 1.00 85.31 70 GLY A C 1
ATOM 558 O O . GLY A 1 70 ? 4.107 -2.824 9.335 1.00 85.31 70 GLY A O 1
ATOM 559 N N . GLN A 1 71 ? 2.223 -2.550 10.534 1.00 91.44 71 GLN A N 1
ATOM 560 C CA . GLN A 1 71 ? 1.472 -3.622 9.882 1.00 91.44 71 GLN A CA 1
ATOM 561 C C . GLN A 1 71 ? 0.727 -3.081 8.658 1.00 91.44 71 GLN A C 1
ATOM 563 O O . GLN A 1 71 ? 0.062 -2.045 8.713 1.00 91.44 71 GLN A O 1
ATOM 568 N N . VAL A 1 72 ? 0.828 -3.819 7.554 1.00 93.19 72 VAL A N 1
ATOM 569 C CA . VAL A 1 72 ? 0.114 -3.543 6.307 1.00 93.19 72 VAL A CA 1
ATOM 570 C C . VAL A 1 72 ? -0.469 -4.838 5.776 1.00 93.19 72 VAL A C 1
ATOM 572 O O . VAL A 1 72 ? 0.200 -5.871 5.764 1.00 93.19 72 VAL A O 1
ATOM 575 N N . GLU A 1 73 ? -1.704 -4.761 5.303 1.00 94.38 73 GLU A N 1
ATOM 576 C CA . GLU A 1 73 ? -2.407 -5.862 4.658 1.00 94.38 73 GLU A CA 1
ATOM 577 C C . GLU A 1 73 ? -2.838 -5.451 3.252 1.00 94.38 73 GLU A C 1
ATOM 579 O O . GLU A 1 73 ? -3.159 -4.290 3.003 1.00 94.38 73 GLU A O 1
ATOM 584 N N . LEU A 1 74 ? -2.840 -6.414 2.332 1.00 92.88 74 LEU A N 1
ATOM 585 C CA . LEU A 1 74 ? -3.448 -6.273 1.015 1.00 92.88 74 LEU A CA 1
ATOM 586 C C . LEU A 1 74 ? -4.700 -7.139 1.005 1.00 92.88 74 LEU A C 1
ATOM 588 O O . LEU A 1 74 ? -4.598 -8.364 1.054 1.00 92.88 74 LEU A O 1
ATOM 592 N N . VAL A 1 75 ? -5.865 -6.504 0.992 1.00 91.44 75 VAL A N 1
ATOM 593 C CA . VAL A 1 75 ? -7.161 -7.184 1.061 1.00 91.44 75 VAL A CA 1
ATOM 594 C C . VAL A 1 75 ? -7.899 -7.053 -0.264 1.00 91.44 75 VAL A C 1
ATOM 596 O O . VAL A 1 75 ? -7.613 -6.160 -1.056 1.00 91.44 75 VAL A O 1
ATOM 599 N N . THR A 1 76 ? -8.830 -7.968 -0.517 1.00 88.31 76 THR A N 1
ATOM 600 C CA . THR A 1 76 ? -9.778 -7.882 -1.637 1.00 88.31 76 THR A CA 1
ATOM 601 C C . THR A 1 76 ? -11.155 -7.548 -1.068 1.00 88.31 76 THR A C 1
ATOM 603 O O . THR A 1 76 ? -11.513 -8.111 -0.032 1.00 88.31 76 THR A O 1
ATOM 606 N N . LEU A 1 77 ? -11.880 -6.632 -1.711 1.00 79.00 77 LEU A N 1
ATOM 607 C CA . LEU A 1 77 ? -13.277 -6.307 -1.403 1.00 79.00 77 LEU A CA 1
ATOM 608 C C . LEU A 1 77 ? -14.244 -7.414 -1.842 1.00 79.00 77 LEU A C 1
ATOM 610 O O . LEU A 1 77 ? -13.970 -8.063 -2.879 1.00 79.00 77 LEU A O 1
#